Protein AF-A0A1I1LYN7-F1 (afdb_monomer)

InterPro domains:
  IPR000182 GNAT domain [PF00583] (55-140)
  IPR000182 GNAT domain [PS51186] (1-162)
  IPR016181 Acyl-CoA N-acyltransferase [SSF55729] (4-154)

Foldseek 3Di:
DDKDWQDLVCQVLQLVLLVQCCVVPVVVSVVCNVPVNVVSVVQVCLCVVHPDDPPFFSKIKIFDDDPSHGQKIKIAGDDDDPCCVPAAWRIDMDGRPVCPPVCRLLVVVLCCLVPPDDDKTKDKDFPVCVSVVVSCVVQVWAWDDWDQHPVVNGIMTITIRD

Structure (mmCIF, N/CA/C/O backbone):
data_AF-A0A1I1LYN7-F1
#
_entry.id   AF-A0A1I1LYN7-F1
#
loop_
_atom_site.group_PDB
_atom_site.id
_atom_site.type_symbol
_atom_site.label_atom_id
_atom_site.label_alt_id
_atom_site.label_comp_id
_atom_site.label_asym_id
_atom_site.label_entity_id
_atom_site.label_seq_id
_atom_site.pdbx_PDB_ins_code
_atom_site.Cartn_x
_atom_site.Cartn_y
_atom_site.Cartn_z
_atom_site.occupancy
_atom_site.B_iso_or_equiv
_atom_site.auth_seq_id
_atom_site.auth_comp_id
_atom_site.auth_asym_id
_atom_site.auth_atom_id
_atom_site.pdbx_PDB_model_num
ATOM 1 N N . MET A 1 1 ? -8.497 0.773 -15.197 1.00 96.31 1 MET A N 1
ATOM 2 C CA . MET A 1 1 ? -7.572 0.337 -14.134 1.00 96.31 1 MET A CA 1
ATOM 3 C C . MET A 1 1 ? -7.931 -1.094 -13.807 1.00 96.31 1 MET A C 1
ATOM 5 O O . MET A 1 1 ? -9.117 -1.376 -13.691 1.00 96.31 1 MET A O 1
ATOM 9 N N . GLU A 1 2 ? -6.946 -1.971 -13.698 1.00 97.75 2 GLU A N 1
ATOM 10 C CA . GLU A 1 2 ? -7.129 -3.386 -13.368 1.00 97.75 2 GLU A CA 1
ATOM 11 C C . GLU A 1 2 ? -6.282 -3.734 -12.145 1.00 97.75 2 GLU A C 1
ATOM 13 O O . GLU A 1 2 ? -5.169 -3.233 -12.008 1.00 97.75 2 GLU A O 1
ATOM 18 N N . MET A 1 3 ? -6.803 -4.573 -11.250 1.00 98.62 3 MET A N 1
ATOM 19 C CA . MET A 1 3 ? -6.058 -5.056 -10.090 1.00 98.62 3 MET A CA 1
ATOM 20 C C . MET A 1 3 ? -5.568 -6.477 -10.335 1.00 98.62 3 MET A C 1
ATOM 22 O O . MET A 1 3 ? -6.367 -7.378 -10.580 1.00 98.62 3 MET A O 1
ATOM 26 N N . VAL A 1 4 ? -4.259 -6.684 -10.217 1.00 98.44 4 VAL A N 1
ATOM 27 C CA . VAL A 1 4 ? -3.617 -7.988 -10.432 1.00 98.44 4 VAL A CA 1
ATOM 28 C C . VAL A 1 4 ? -2.731 -8.352 -9.248 1.00 98.44 4 VAL A C 1
ATOM 30 O O . VAL A 1 4 ? -2.078 -7.491 -8.661 1.00 98.44 4 VAL A O 1
ATOM 33 N N . LEU A 1 5 ? -2.680 -9.633 -8.877 1.00 98.38 5 LEU A N 1
ATOM 34 C CA . LEU A 1 5 ? -1.720 -10.115 -7.879 1.00 98.38 5 LEU A CA 1
ATOM 35 C C . LEU A 1 5 ? -0.290 -9.997 -8.434 1.00 98.38 5 LEU A C 1
ATOM 37 O O . LEU A 1 5 ? -0.064 -10.271 -9.613 1.00 98.38 5 LEU A O 1
ATOM 41 N N . ALA A 1 6 ? 0.683 -9.623 -7.600 1.00 98.25 6 ALA A N 1
ATOM 42 C CA . ALA A 1 6 ? 2.089 -9.588 -7.997 1.00 98.25 6 ALA A CA 1
ATOM 43 C C . ALA A 1 6 ? 2.557 -10.959 -8.535 1.00 98.25 6 ALA A C 1
ATOM 45 O O . ALA A 1 6 ? 2.295 -12.004 -7.940 1.00 98.25 6 ALA A O 1
ATOM 46 N N . GLN A 1 7 ? 3.242 -10.945 -9.679 1.00 97.88 7 GLN A N 1
ATOM 47 C CA . GLN A 1 7 ? 3.673 -12.117 -10.447 1.00 97.88 7 GLN A CA 1
ATOM 48 C C . GLN A 1 7 ? 4.948 -11.761 -11.212 1.00 97.88 7 GLN A C 1
ATOM 50 O O . GLN A 1 7 ? 5.178 -10.590 -11.509 1.00 97.88 7 GLN A O 1
ATOM 55 N N . GLU A 1 8 ? 5.741 -12.767 -11.581 1.00 97.69 8 GLU A N 1
ATOM 56 C CA . GLU A 1 8 ? 7.025 -12.581 -12.274 1.00 97.69 8 GLU A CA 1
ATOM 57 C C . GLU A 1 8 ? 6.885 -11.816 -13.598 1.00 97.69 8 GLU A C 1
ATOM 59 O O . GLU A 1 8 ? 7.729 -10.985 -13.922 1.00 97.69 8 GLU A O 1
ATOM 64 N N . LYS A 1 9 ? 5.768 -12.008 -14.318 1.00 97.69 9 LYS A N 1
ATOM 65 C CA . LYS A 1 9 ? 5.472 -11.301 -15.577 1.00 97.69 9 LYS A CA 1
ATOM 66 C C . LYS A 1 9 ? 5.444 -9.770 -15.441 1.00 97.69 9 LYS A C 1
ATOM 68 O O . LYS A 1 9 ? 5.559 -9.071 -16.440 1.00 97.69 9 LYS A O 1
ATOM 73 N N . HIS A 1 10 ? 5.285 -9.246 -14.223 1.00 98.12 10 HIS A N 1
ATOM 74 C CA . HIS A 1 10 ? 5.223 -7.810 -13.960 1.00 98.12 10 HIS A CA 1
ATOM 75 C C . HIS A 1 10 ? 6.603 -7.149 -13.816 1.00 98.12 10 HIS A C 1
ATOM 77 O O . HIS A 1 10 ? 6.650 -5.929 -13.683 1.00 98.12 10 HIS A O 1
ATOM 83 N N . LEU A 1 11 ? 7.707 -7.911 -13.857 1.00 98.12 11 LEU A N 1
ATOM 84 C CA . LEU A 1 11 ? 9.062 -7.422 -13.565 1.00 98.12 11 LEU A CA 1
ATOM 85 C C . LEU A 1 11 ? 9.414 -6.119 -14.292 1.00 98.12 11 LEU A C 1
ATOM 87 O O . LEU A 1 11 ? 9.735 -5.134 -13.638 1.00 98.12 11 LEU A O 1
ATOM 91 N N . LYS A 1 12 ? 9.260 -6.077 -15.620 1.00 97.56 12 LYS A N 1
ATOM 92 C CA . LYS A 1 12 ? 9.626 -4.901 -16.426 1.00 97.56 12 LYS A CA 1
ATOM 93 C C . LYS A 1 12 ? 8.852 -3.637 -16.026 1.00 97.56 12 LYS A C 1
ATOM 95 O O . LYS A 1 12 ? 9.418 -2.556 -15.929 1.00 97.56 12 LYS A O 1
ATOM 100 N N . SER A 1 13 ? 7.550 -3.771 -15.775 1.00 97.44 13 SER A N 1
ATOM 101 C CA . SER A 1 13 ? 6.705 -2.651 -15.331 1.00 97.44 13 SER A CA 1
ATOM 102 C C . SER A 1 13 ? 7.033 -2.247 -13.887 1.00 97.44 13 SER A C 1
ATOM 104 O O . SER A 1 13 ? 6.967 -1.076 -13.514 1.00 97.44 13 SER A O 1
ATOM 106 N N . TYR A 1 14 ? 7.439 -3.220 -13.070 1.00 97.75 14 TYR A N 1
ATOM 107 C CA . TYR A 1 14 ? 7.810 -2.999 -11.682 1.00 97.75 14 TYR A CA 1
ATOM 108 C C . TYR A 1 14 ? 9.147 -2.272 -11.542 1.00 97.75 14 TYR A C 1
ATOM 110 O O . TYR A 1 14 ? 9.233 -1.371 -10.720 1.00 97.75 14 TYR A O 1
ATOM 118 N N . GLU A 1 15 ? 10.144 -2.560 -12.381 1.00 97.56 15 GLU A N 1
ATOM 119 C CA . GLU A 1 15 ? 11.407 -1.803 -12.446 1.00 97.56 15 GLU A CA 1
ATOM 120 C C . GLU A 1 15 ? 11.163 -0.302 -12.656 1.00 97.56 15 GLU A C 1
ATOM 122 O O . GLU A 1 15 ? 11.689 0.532 -11.915 1.00 97.56 15 GLU A O 1
ATOM 127 N N . VAL A 1 16 ? 10.294 0.038 -13.612 1.00 96.88 16 VAL A N 1
ATOM 128 C CA . VAL A 1 16 ? 9.896 1.425 -13.891 1.00 96.88 16 VAL A CA 1
ATOM 129 C C . VAL A 1 16 ? 9.188 2.035 -12.681 1.00 96.88 16 VAL A C 1
ATOM 131 O O . VAL A 1 16 ? 9.546 3.121 -12.227 1.00 96.88 16 VAL A O 1
ATOM 134 N N . PHE A 1 17 ? 8.221 1.316 -12.107 1.00 97.44 17 PHE A N 1
ATOM 135 C CA . PHE A 1 17 ? 7.500 1.770 -10.920 1.00 97.44 17 PHE A CA 1
ATOM 136 C C . PHE A 1 17 ? 8.429 2.030 -9.725 1.00 97.44 17 PHE A C 1
ATOM 138 O O . PHE A 1 17 ? 8.281 3.053 -9.055 1.00 97.44 17 PHE A O 1
ATOM 145 N N . LEU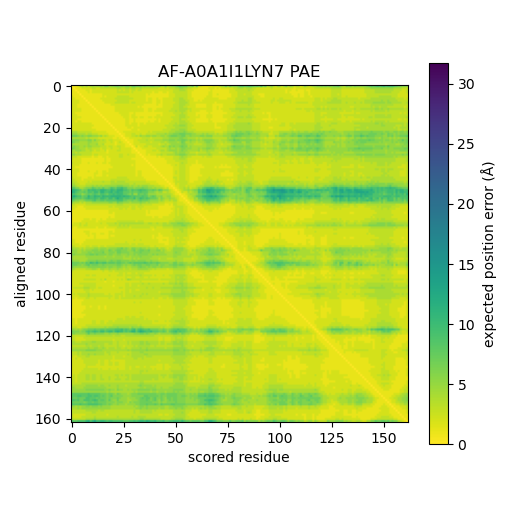 A 1 18 ? 9.383 1.131 -9.461 1.00 97.06 18 LEU A N 1
ATOM 146 C CA . LEU A 1 18 ? 10.369 1.261 -8.389 1.00 97.06 18 LEU A CA 1
ATOM 147 C C . LEU A 1 18 ? 11.238 2.505 -8.597 1.00 97.06 18 LEU A C 1
ATOM 149 O O . LEU A 1 18 ? 11.375 3.309 -7.675 1.00 97.06 18 LEU A O 1
ATOM 153 N N . SER A 1 19 ? 11.775 2.681 -9.809 1.00 95.88 19 SER A N 1
ATOM 154 C CA . SER A 1 19 ? 12.656 3.800 -10.158 1.00 95.88 19 SER A CA 1
ATOM 155 C C . SER A 1 19 ? 11.944 5.148 -10.034 1.00 95.88 19 SER A C 1
ATOM 157 O O . SER A 1 19 ? 12.422 6.055 -9.346 1.00 95.88 19 SER A O 1
ATOM 159 N N . GLU A 1 20 ? 10.751 5.277 -10.613 1.00 95.25 20 GLU A N 1
ATOM 160 C CA . GLU A 1 20 ? 9.972 6.515 -10.535 1.00 95.25 20 GLU A CA 1
ATOM 161 C C . GLU A 1 20 ? 9.529 6.825 -9.101 1.00 95.25 20 GLU A C 1
ATOM 163 O O . GLU A 1 20 ? 9.628 7.962 -8.639 1.00 95.25 20 GLU A O 1
ATOM 168 N N . CYS A 1 21 ? 9.095 5.818 -8.341 1.00 95.56 21 CYS A N 1
ATOM 169 C CA . CYS A 1 21 ? 8.728 6.035 -6.947 1.00 95.56 21 CYS A CA 1
ATOM 170 C C . CYS A 1 21 ? 9.936 6.475 -6.105 1.00 95.56 21 CYS A C 1
ATOM 172 O O . CYS A 1 21 ? 9.805 7.410 -5.311 1.00 95.56 21 CYS A O 1
ATOM 174 N N . PHE A 1 22 ? 11.100 5.842 -6.279 1.00 95.50 22 PHE A N 1
ATOM 175 C CA . PHE A 1 22 ? 12.317 6.191 -5.547 1.00 95.50 22 PHE A CA 1
ATOM 176 C C . PHE A 1 22 ? 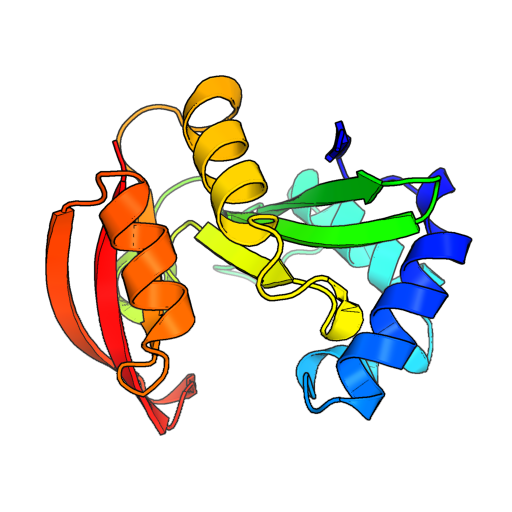12.799 7.609 -5.875 1.00 95.50 22 PHE A C 1
ATOM 178 O O . PHE A 1 22 ? 12.971 8.419 -4.965 1.00 95.50 22 PHE A O 1
ATOM 185 N N . THR A 1 23 ? 12.920 7.955 -7.161 1.00 94.00 23 THR A N 1
ATOM 186 C CA . THR A 1 23 ? 13.365 9.293 -7.607 1.00 94.00 23 THR A CA 1
ATOM 187 C C . THR A 1 23 ? 12.430 10.427 -7.172 1.00 94.00 23 THR A C 1
ATOM 189 O O . THR A 1 23 ? 12.829 11.590 -7.147 1.00 94.00 23 THR A O 1
ATOM 192 N N . LYS A 1 24 ? 11.192 10.102 -6.786 1.00 93.25 24 LYS A N 1
ATOM 193 C CA . LYS A 1 24 ? 10.190 11.039 -6.257 1.00 93.25 24 LYS A CA 1
ATOM 194 C C . LYS A 1 24 ? 9.981 10.918 -4.740 1.00 93.25 24 LYS A C 1
ATOM 196 O O . LYS A 1 24 ? 8.945 11.355 -4.233 1.00 93.25 24 LYS A O 1
ATOM 201 N N . GLY A 1 25 ? 10.942 10.336 -4.018 1.00 88.25 25 GLY A N 1
ATOM 202 C CA . GLY A 1 25 ? 11.008 10.370 -2.553 1.00 88.25 25 GLY A CA 1
ATOM 203 C C . GLY A 1 25 ? 10.341 9.200 -1.825 1.00 88.25 25 GLY A C 1
ATOM 204 O O . GLY A 1 25 ? 10.155 9.266 -0.614 1.00 88.25 25 GLY A O 1
ATOM 205 N N . ILE A 1 26 ? 9.967 8.115 -2.512 1.00 88.88 26 ILE A N 1
ATOM 206 C CA . ILE A 1 26 ? 9.538 6.870 -1.850 1.00 88.88 26 ILE A CA 1
ATOM 207 C C . ILE A 1 26 ? 10.791 6.022 -1.575 1.00 88.88 26 ILE A C 1
ATOM 209 O O . ILE A 1 26 ? 11.060 5.024 -2.243 1.00 88.88 26 ILE A O 1
ATOM 213 N N . GLU A 1 27 ? 11.569 6.440 -0.575 1.00 88.25 27 GLU A N 1
ATOM 214 C CA . GLU A 1 27 ? 12.929 5.941 -0.296 1.00 88.25 27 GLU A CA 1
ATOM 215 C C . GLU A 1 27 ? 13.014 4.431 -0.051 1.00 88.25 27 GLU A C 1
ATOM 217 O O . GLU A 1 27 ? 14.012 3.803 -0.397 1.00 88.25 27 GLU A O 1
ATOM 222 N N . LYS A 1 28 ? 11.947 3.809 0.472 1.00 86.19 28 LYS A N 1
ATOM 223 C CA . LYS A 1 28 ? 11.897 2.355 0.719 1.00 86.19 28 LYS A CA 1
ATOM 224 C C . LYS A 1 28 ? 12.167 1.502 -0.526 1.00 86.19 28 LYS A C 1
ATOM 226 O O . LYS A 1 28 ? 12.447 0.313 -0.389 1.00 86.19 28 LYS A O 1
ATOM 231 N N . TYR A 1 29 ? 12.022 2.080 -1.720 1.00 90.94 29 TYR A N 1
ATOM 232 C CA . TYR A 1 29 ? 12.306 1.403 -2.977 1.00 90.94 29 TYR A CA 1
ATOM 233 C C . TYR A 1 29 ? 13.766 1.478 -3.412 1.00 90.94 29 TYR A C 1
ATOM 235 O O . TYR A 1 29 ? 14.122 0.745 -4.322 1.00 90.94 29 TYR A O 1
ATOM 243 N N . GLY A 1 30 ? 14.624 2.246 -2.734 1.00 91.06 30 GLY A N 1
ATOM 244 C CA . GLY A 1 30 ? 16.051 2.318 -3.061 1.00 91.06 30 GLY A CA 1
ATOM 245 C C . GLY A 1 30 ? 16.720 0.944 -3.049 1.00 91.06 30 GLY A C 1
ATOM 246 O O . GLY A 1 30 ? 17.313 0.546 -4.041 1.00 91.06 30 GLY A O 1
ATOM 247 N N . VAL A 1 31 ? 16.496 0.158 -1.990 1.00 91.12 31 VAL A N 1
ATOM 248 C CA . VAL A 1 31 ? 17.020 -1.221 -1.869 1.00 91.12 31 VAL A CA 1
ATOM 249 C C . VAL A 1 31 ? 16.485 -2.149 -2.969 1.00 91.12 31 VAL A C 1
ATOM 251 O O . VAL A 1 31 ? 17.120 -3.134 -3.327 1.00 91.12 31 VAL A O 1
ATOM 254 N N . ALA A 1 32 ? 15.298 -1.863 -3.509 1.00 93.00 32 ALA A N 1
ATOM 255 C CA . ALA A 1 32 ? 14.711 -2.670 -4.573 1.00 93.00 32 ALA A CA 1
ATOM 256 C C . ALA A 1 32 ? 15.350 -2.401 -5.945 1.00 93.00 32 ALA A C 1
ATOM 258 O O . ALA A 1 32 ? 15.137 -3.196 -6.854 1.00 93.00 32 ALA A O 1
ATOM 259 N N . LEU A 1 33 ? 16.095 -1.301 -6.110 1.00 94.06 33 LEU A N 1
ATOM 260 C CA . LEU A 1 33 ? 16.746 -0.952 -7.375 1.00 94.06 33 LEU A CA 1
ATOM 261 C C . LEU A 1 33 ? 18.043 -1.726 -7.619 1.00 94.06 33 LEU A C 1
ATOM 263 O O . LEU A 1 33 ? 18.424 -1.872 -8.777 1.00 94.06 33 LEU A O 1
ATOM 267 N N . ASP A 1 34 ? 18.679 -2.246 -6.566 1.00 95.38 34 ASP A N 1
ATOM 268 C CA . ASP A 1 34 ? 19.900 -3.052 -6.688 1.00 95.38 34 ASP A CA 1
ATOM 269 C C . ASP A 1 34 ? 19.622 -4.389 -7.395 1.00 95.38 34 ASP A C 1
ATOM 271 O O . ASP A 1 34 ? 20.375 -4.809 -8.271 1.00 95.38 34 ASP A O 1
ATOM 275 N N . ASP A 1 35 ? 18.510 -5.043 -7.038 1.00 97.12 35 ASP A N 1
ATOM 276 C CA . ASP A 1 35 ? 18.018 -6.255 -7.702 1.00 97.12 35 ASP A CA 1
ATOM 277 C C . ASP A 1 35 ? 16.473 -6.290 -7.713 1.00 97.12 35 ASP A C 1
ATOM 279 O O . ASP A 1 35 ? 15.833 -6.897 -6.837 1.00 97.12 35 ASP A O 1
ATOM 283 N N . PRO A 1 36 ? 15.840 -5.654 -8.719 1.00 97.25 36 PRO A N 1
ATOM 284 C CA . PRO A 1 36 ? 14.384 -5.618 -8.850 1.00 97.25 36 PRO A CA 1
ATOM 285 C C . PRO A 1 36 ? 13.752 -7.006 -8.968 1.00 97.25 36 PRO A C 1
ATOM 287 O O . PRO A 1 36 ? 12.633 -7.229 -8.492 1.00 97.25 36 PRO A O 1
ATOM 290 N N . LYS A 1 37 ? 14.468 -7.961 -9.574 1.00 97.88 37 LYS A N 1
ATOM 291 C CA . LYS A 1 37 ? 13.997 -9.333 -9.760 1.00 97.88 37 LYS A CA 1
ATOM 292 C C . LYS A 1 37 ? 13.949 -10.070 -8.428 1.00 97.88 37 LYS A C 1
ATOM 294 O O . LYS A 1 37 ? 12.912 -10.656 -8.109 1.00 97.88 37 LYS A O 1
ATOM 299 N N . ALA A 1 38 ? 15.019 -10.015 -7.637 1.00 96.50 38 ALA A N 1
ATOM 300 C CA . ALA A 1 38 ? 15.036 -10.598 -6.299 1.00 96.50 38 ALA A CA 1
ATOM 301 C C . ALA A 1 38 ? 14.011 -9.920 -5.380 1.00 96.50 38 ALA A C 1
ATOM 303 O O . ALA A 1 38 ? 13.311 -10.598 -4.624 1.00 96.50 38 ALA A O 1
ATOM 304 N N . TYR A 1 39 ? 13.849 -8.598 -5.484 1.00 96.31 39 TYR A N 1
ATOM 305 C CA . TYR A 1 39 ? 12.849 -7.879 -4.700 1.00 96.31 39 TYR A CA 1
ATOM 306 C C . TYR A 1 39 ? 11.416 -8.298 -5.063 1.00 96.31 39 TYR A C 1
ATOM 308 O O . TYR A 1 39 ? 10.606 -8.571 -4.174 1.00 96.31 39 TYR A O 1
ATOM 316 N N . LEU A 1 40 ? 11.092 -8.429 -6.354 1.00 97.44 40 LEU A N 1
ATOM 317 C CA . LEU A 1 40 ? 9.792 -8.941 -6.792 1.00 97.44 40 LEU A CA 1
ATOM 318 C C . LEU A 1 40 ? 9.575 -10.397 -6.357 1.00 97.44 40 LEU A C 1
ATOM 320 O O . LEU A 1 40 ? 8.489 -10.734 -5.886 1.00 97.44 40 LEU A O 1
ATOM 324 N N . ALA A 1 41 ? 10.598 -11.251 -6.455 1.00 96.56 41 ALA A N 1
ATOM 325 C CA . ALA A 1 41 ? 10.529 -12.629 -5.973 1.00 96.56 41 ALA A CA 1
ATOM 326 C C . ALA A 1 41 ? 10.211 -12.681 -4.469 1.00 96.56 41 ALA A C 1
ATOM 328 O O . ALA A 1 41 ? 9.309 -13.414 -4.056 1.00 96.56 41 ALA A O 1
ATOM 329 N N . LYS A 1 42 ? 10.848 -11.821 -3.663 1.00 94.88 42 LYS A N 1
ATOM 330 C CA . LYS A 1 42 ? 10.528 -11.644 -2.240 1.00 94.88 42 LYS A CA 1
ATOM 331 C C . LYS A 1 42 ? 9.069 -11.228 -2.037 1.00 94.88 42 LYS A C 1
ATOM 333 O O . LYS A 1 42 ? 8.376 -11.842 -1.230 1.00 94.88 42 LYS A O 1
ATOM 338 N N . VAL A 1 43 ? 8.569 -10.238 -2.782 1.00 95.56 43 VAL A N 1
ATOM 339 C CA . VAL A 1 43 ? 7.156 -9.805 -2.721 1.00 95.56 43 VAL A CA 1
ATOM 340 C C . VAL A 1 43 ? 6.196 -10.961 -3.041 1.00 95.56 43 VAL A C 1
ATOM 342 O O . VAL A 1 43 ? 5.174 -11.130 -2.374 1.00 95.56 43 VAL A O 1
ATOM 345 N N . ILE A 1 44 ? 6.527 -11.797 -4.026 1.00 96.88 44 ILE A N 1
ATOM 346 C CA . ILE A 1 44 ? 5.731 -12.976 -4.386 1.00 96.88 44 ILE A CA 1
ATOM 347 C C . ILE A 1 44 ? 5.794 -14.037 -3.276 1.00 96.88 44 ILE A C 1
ATOM 349 O O . ILE A 1 44 ? 4.758 -14.601 -2.913 1.00 96.88 44 ILE A O 1
ATOM 353 N N . ASN A 1 45 ? 6.967 -14.298 -2.695 1.00 95.44 45 ASN A N 1
ATOM 354 C CA . ASN A 1 45 ? 7.147 -15.274 -1.614 1.00 95.44 45 ASN A CA 1
ATOM 355 C C . ASN A 1 45 ? 6.410 -14.870 -0.330 1.00 95.44 45 ASN A C 1
ATOM 357 O O . ASN A 1 45 ? 5.772 -15.720 0.299 1.00 95.44 45 ASN A O 1
ATOM 361 N N . GLN A 1 46 ? 6.362 -13.572 -0.016 1.00 94.75 46 GLN A N 1
ATOM 362 C CA . GLN A 1 46 ? 5.566 -13.033 1.092 1.00 94.75 46 GLN A CA 1
ATOM 363 C C . GLN A 1 46 ? 4.075 -13.382 0.964 1.00 94.75 46 GLN A C 1
ATOM 365 O O . GLN A 1 46 ? 3.426 -13.693 1.967 1.00 94.75 46 GLN A O 1
ATOM 370 N N . SER A 1 47 ? 3.535 -13.414 -0.261 1.00 94.31 47 SER A N 1
ATOM 371 C CA . SER A 1 47 ? 2.134 -13.792 -0.510 1.00 94.31 47 SER A CA 1
ATOM 372 C C . SER A 1 47 ? 1.853 -15.278 -0.263 1.00 94.31 47 SER A C 1
ATOM 374 O O . SER A 1 47 ? 0.704 -15.663 -0.031 1.00 94.31 47 SER A O 1
ATOM 376 N N . LYS A 1 48 ? 2.904 -16.107 -0.268 1.00 92.62 48 LYS A N 1
ATOM 377 C CA . LYS A 1 48 ? 2.870 -17.555 -0.018 1.00 92.62 48 LYS A CA 1
ATOM 378 C C . LYS A 1 48 ? 3.242 -17.916 1.425 1.00 92.62 48 LYS A C 1
ATOM 380 O O . LYS A 1 48 ? 3.250 -19.096 1.755 1.00 92.62 48 LYS A O 1
ATOM 385 N N . GLY A 1 49 ? 3.563 -16.931 2.270 1.00 89.94 49 GLY A N 1
ATOM 386 C CA . GLY A 1 49 ? 4.033 -17.178 3.635 1.00 89.94 49 GLY A CA 1
ATOM 387 C C . GLY A 1 49 ? 5.453 -17.753 3.709 1.00 89.94 49 GLY A C 1
ATOM 388 O O . GLY A 1 49 ? 5.800 -18.364 4.713 1.00 89.94 49 GLY A O 1
ATOM 389 N N . LYS A 1 50 ? 6.256 -17.611 2.646 1.00 87.12 50 LYS A N 1
ATOM 390 C CA . LYS A 1 50 ? 7.621 -18.152 2.561 1.00 87.12 50 LYS A CA 1
ATOM 391 C C . LYS A 1 50 ? 8.650 -17.057 2.821 1.00 87.12 50 LYS A C 1
ATOM 393 O O . LYS A 1 50 ? 8.426 -15.917 2.422 1.00 87.12 50 LYS A O 1
ATOM 398 N N . GLU A 1 51 ? 9.773 -17.429 3.444 1.00 82.12 51 GLU A N 1
ATOM 399 C CA . GLU A 1 51 ? 10.926 -16.537 3.682 1.00 82.12 51 GLU A CA 1
ATOM 400 C C . GLU A 1 51 ? 10.552 -15.253 4.447 1.00 82.12 51 GLU A C 1
ATOM 402 O O . GLU A 1 51 ? 11.104 -14.174 4.226 1.00 82.12 51 GLU A O 1
ATOM 407 N N . LEU A 1 52 ? 9.570 -15.362 5.344 1.00 81.19 52 LEU A N 1
ATOM 408 C CA . LEU A 1 52 ? 9.166 -14.267 6.212 1.00 81.19 52 LEU A CA 1
ATOM 409 C C . LEU A 1 52 ? 10.066 -14.239 7.448 1.00 81.19 52 LEU A C 1
ATOM 411 O O . LEU A 1 52 ? 10.275 -15.293 8.054 1.00 81.19 52 LEU A O 1
ATOM 415 N N . PRO A 1 53 ? 10.564 -13.060 7.859 1.00 78.44 53 PRO A N 1
ATOM 416 C CA . PRO A 1 53 ? 11.133 -12.914 9.189 1.00 78.44 53 PRO A CA 1
ATOM 417 C C . PRO A 1 53 ? 10.109 -13.334 10.249 1.00 78.44 53 PRO A C 1
ATOM 419 O O . PRO A 1 53 ? 8.898 -13.199 10.051 1.00 78.44 53 PRO A O 1
ATOM 422 N N . GLU A 1 54 ? 10.589 -13.826 11.385 1.00 76.75 54 GLU A N 1
ATOM 423 C CA . GLU A 1 54 ? 9.719 -14.210 12.492 1.00 76.75 54 GLU A CA 1
ATOM 424 C C . GLU A 1 54 ? 8.816 -13.035 12.913 1.00 76.75 54 GLU A C 1
ATOM 426 O O . GLU A 1 54 ? 9.250 -11.885 12.993 1.00 76.75 54 GLU A O 1
ATOM 431 N N . GLY A 1 55 ? 7.522 -13.308 13.105 1.00 73.62 55 GLY A N 1
ATOM 432 C CA . GLY A 1 55 ? 6.5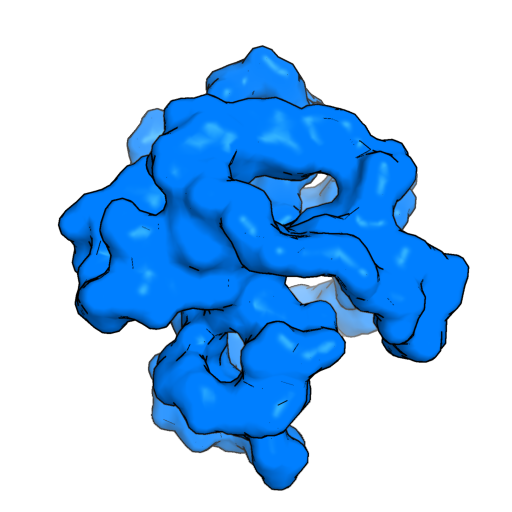21 -12.291 13.447 1.00 73.62 55 GLY A CA 1
ATOM 433 C C . GLY A 1 55 ? 6.008 -11.437 12.277 1.00 73.62 55 GLY A C 1
ATOM 434 O O . GLY A 1 55 ? 5.042 -10.689 12.463 1.00 73.62 55 GLY A O 1
ATOM 435 N N . PHE A 1 56 ? 6.567 -11.559 11.065 1.00 79.31 56 PHE A N 1
ATOM 436 C CA . PHE A 1 56 ? 6.034 -10.862 9.892 1.00 79.31 56 PHE A CA 1
ATOM 437 C C . PHE A 1 56 ? 4.827 -11.596 9.300 1.00 79.31 56 PHE A C 1
ATOM 439 O O . PHE A 1 56 ? 4.877 -12.806 9.072 1.00 79.31 56 PHE A O 1
ATOM 446 N N . PRO A 1 57 ? 3.739 -10.876 8.985 1.00 88.56 57 PRO A N 1
ATOM 447 C CA . PRO A 1 57 ? 2.562 -11.501 8.417 1.00 88.56 57 PRO A CA 1
ATOM 448 C C . PRO A 1 57 ? 2.775 -11.870 6.953 1.00 88.56 57 PRO A C 1
ATOM 450 O O . PRO A 1 57 ? 3.388 -11.129 6.172 1.00 88.56 57 PRO A O 1
ATOM 453 N N . ARG A 1 58 ? 2.147 -12.979 6.549 1.00 94.12 58 ARG A N 1
ATOM 454 C CA . ARG A 1 58 ? 1.879 -13.255 5.136 1.00 94.12 58 ARG A CA 1
ATOM 455 C C . ARG A 1 58 ? 1.259 -12.006 4.513 1.00 94.12 58 ARG A C 1
ATOM 457 O O . ARG A 1 58 ? 0.305 -11.456 5.054 1.00 94.12 58 ARG A O 1
ATOM 464 N N . THR A 1 59 ? 1.802 -11.552 3.389 1.00 95.69 59 THR A N 1
ATOM 465 C CA . THR A 1 59 ? 1.409 -10.282 2.769 1.00 95.69 59 THR A CA 1
ATOM 466 C C . THR A 1 59 ? 1.162 -10.477 1.280 1.00 95.69 59 THR A C 1
ATOM 468 O O . THR A 1 59 ? 2.074 -10.834 0.542 1.00 95.69 59 THR A O 1
ATOM 471 N N . SER A 1 60 ? -0.067 -10.231 0.826 1.00 97.31 60 SER A N 1
ATOM 472 C CA . SER A 1 60 ? -0.396 -10.186 -0.602 1.00 97.31 60 SER A CA 1
ATOM 473 C C . SER A 1 60 ? -0.202 -8.771 -1.133 1.00 97.31 60 SER A C 1
ATOM 475 O O . SER A 1 60 ? -0.785 -7.833 -0.592 1.00 97.31 60 SER A O 1
ATOM 477 N N . THR A 1 61 ? 0.562 -8.623 -2.213 1.00 98.31 61 THR A N 1
ATOM 478 C CA . THR A 1 61 ? 0.707 -7.354 -2.939 1.00 98.31 61 THR A CA 1
ATOM 479 C C . THR A 1 61 ? -0.054 -7.431 -4.252 1.00 98.31 61 THR A C 1
ATOM 481 O O . THR A 1 61 ? 0.161 -8.352 -5.039 1.00 98.31 61 THR A O 1
ATOM 484 N N . TYR A 1 62 ? -0.916 -6.449 -4.489 1.00 98.75 62 TYR A N 1
ATOM 485 C CA . TYR A 1 62 ? -1.644 -6.272 -5.738 1.00 98.75 62 TYR A CA 1
ATOM 486 C C . TYR A 1 62 ? -1.174 -4.996 -6.429 1.00 98.75 62 TYR A C 1
ATOM 488 O O . TYR A 1 62 ? -0.978 -3.965 -5.779 1.00 98.75 62 TYR A O 1
ATOM 496 N N . PHE A 1 63 ? -1.012 -5.065 -7.744 1.00 98.75 63 PHE A N 1
ATOM 497 C CA . PHE A 1 63 ? -0.693 -3.927 -8.590 1.00 98.75 63 PHE A CA 1
ATOM 498 C C . PHE A 1 63 ? -1.952 -3.396 -9.264 1.00 98.75 63 PHE A C 1
ATOM 500 O O . PHE A 1 63 ? -2.804 -4.170 -9.695 1.00 98.75 63 PHE A O 1
ATOM 507 N N . CYS A 1 64 ? -2.043 -2.073 -9.358 1.00 98.75 64 CYS A N 1
ATOM 508 C CA . CYS A 1 64 ? -3.017 -1.381 -10.185 1.00 98.75 64 CYS A CA 1
ATOM 509 C C . CYS A 1 64 ? -2.385 -1.098 -11.546 1.00 98.75 64 CYS A C 1
ATOM 511 O O . CYS A 1 64 ? -1.418 -0.336 -11.621 1.00 98.75 64 CYS A O 1
ATOM 513 N N . ILE A 1 65 ? -2.926 -1.712 -12.595 1.00 98.44 65 ILE A N 1
ATOM 514 C CA . ILE A 1 65 ? -2.459 -1.594 -13.973 1.00 98.44 65 ILE A CA 1
ATOM 515 C C . ILE A 1 65 ? -3.326 -0.599 -14.745 1.00 98.44 65 ILE A C 1
ATOM 517 O O . ILE A 1 65 ? -4.562 -0.613 -14.667 1.00 98.44 65 ILE A O 1
ATOM 521 N N . TYR A 1 66 ? -2.677 0.270 -15.512 1.00 97.81 66 TYR A N 1
ATOM 522 C CA . TYR A 1 66 ? -3.313 1.154 -16.481 1.00 97.81 66 TYR A CA 1
ATOM 523 C C . TYR A 1 66 ? -2.389 1.328 -17.683 1.00 97.81 66 TYR A C 1
ATOM 525 O O . TYR A 1 66 ? -1.243 1.724 -17.502 1.00 97.81 66 TYR A O 1
ATOM 533 N N . ASN A 1 67 ? -2.884 1.036 -18.891 1.00 95.50 67 ASN A N 1
ATOM 534 C CA . ASN A 1 67 ? -2.093 1.035 -20.130 1.00 95.50 67 ASN A CA 1
ATOM 535 C C . ASN A 1 67 ? -0.788 0.222 -20.001 1.00 95.50 67 ASN A C 1
ATOM 537 O O . ASN A 1 67 ? 0.287 0.733 -20.287 1.00 95.50 67 ASN A O 1
ATOM 541 N N . ASP A 1 68 ? -0.888 -1.014 -19.497 1.00 93.88 68 ASP A N 1
ATOM 542 C CA . ASP A 1 68 ? 0.240 -1.936 -19.259 1.00 93.88 68 ASP A CA 1
ATOM 543 C C . ASP A 1 68 ? 1.307 -1.456 -18.247 1.00 93.88 68 ASP A C 1
ATOM 545 O O . ASP A 1 68 ? 2.320 -2.124 -18.011 1.00 93.88 68 ASP A O 1
ATOM 549 N N . GLU A 1 69 ? 1.053 -0.341 -17.557 1.00 97.00 69 GLU A N 1
ATOM 550 C CA . GLU A 1 69 ? 1.918 0.190 -16.506 1.00 97.00 69 GLU A CA 1
ATOM 551 C C . GLU A 1 69 ? 1.356 -0.046 -15.106 1.00 97.00 69 GLU A C 1
ATOM 553 O O . GLU A 1 69 ? 0.169 0.166 -14.844 1.00 97.00 69 GLU A O 1
ATOM 558 N N . ILE A 1 70 ? 2.234 -0.397 -14.164 1.00 98.56 70 ILE A N 1
ATOM 559 C CA . ILE A 1 70 ? 1.924 -0.332 -12.736 1.00 98.56 70 ILE A CA 1
ATOM 560 C C . ILE A 1 70 ? 1.854 1.141 -12.329 1.00 98.56 70 ILE A C 1
ATOM 562 O O . ILE A 1 70 ? 2.860 1.845 -12.290 1.00 98.56 70 ILE A O 1
ATOM 566 N N . ILE A 1 71 ? 0.660 1.597 -11.961 1.00 98.25 71 ILE A N 1
ATOM 567 C CA . ILE A 1 71 ? 0.410 2.967 -11.486 1.00 98.25 71 ILE A CA 1
ATOM 568 C C . ILE A 1 71 ? 0.146 3.039 -9.976 1.00 98.25 71 ILE A C 1
ATOM 570 O O . ILE A 1 71 ? -0.012 4.119 -9.401 1.00 98.25 71 ILE A O 1
ATOM 574 N N . GLY A 1 72 ? 0.114 1.895 -9.299 1.00 98.31 72 GLY A N 1
ATOM 575 C CA . GLY A 1 72 ? -0.029 1.811 -7.854 1.00 98.31 72 GLY A CA 1
ATOM 576 C C . GLY A 1 72 ? 0.172 0.394 -7.344 1.00 98.31 72 GLY A C 1
ATOM 577 O O . GLY A 1 72 ? 0.025 -0.575 -8.088 1.00 98.31 72 GLY A O 1
ATO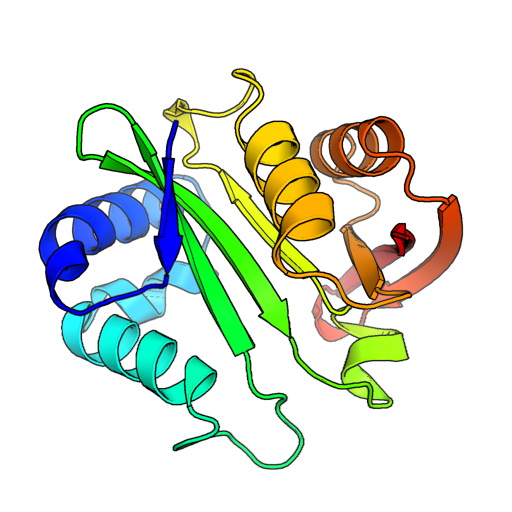M 578 N N . ALA A 1 73 ? 0.490 0.280 -6.061 1.00 98.38 73 ALA A N 1
ATOM 579 C CA . ALA A 1 73 ? 0.587 -0.995 -5.372 1.00 98.38 73 ALA A CA 1
ATOM 580 C C . ALA A 1 73 ? -0.131 -0.912 -4.025 1.00 98.38 73 ALA A C 1
ATOM 582 O O . ALA A 1 73 ? -0.010 0.078 -3.297 1.00 98.38 73 ALA A O 1
ATOM 583 N N . ILE A 1 74 ? -0.867 -1.965 -3.679 1.00 98.56 74 ILE A N 1
ATOM 584 C CA . ILE A 1 74 ? -1.551 -2.118 -2.396 1.00 98.56 74 ILE A CA 1
ATOM 585 C C . ILE A 1 74 ? -1.183 -3.463 -1.777 1.00 98.56 74 ILE A C 1
ATOM 587 O O . ILE A 1 74 ? -1.149 -4.489 -2.453 1.00 98.56 74 ILE A O 1
A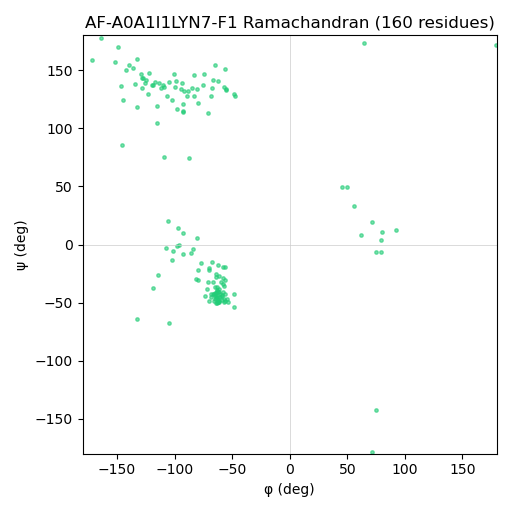TOM 591 N N . ARG A 1 75 ? -0.878 -3.456 -0.480 1.00 97.25 75 ARG A N 1
ATOM 592 C CA . ARG A 1 75 ? -0.569 -4.653 0.303 1.00 97.25 75 ARG A CA 1
ATOM 593 C C . ARG A 1 75 ? -1.691 -4.935 1.277 1.00 97.25 75 ARG A C 1
ATOM 595 O O . ARG A 1 75 ? -2.150 -4.012 1.948 1.00 97.25 75 ARG A O 1
ATOM 602 N N . TYR A 1 76 ? -2.042 -6.209 1.382 1.00 97.19 76 TYR A N 1
ATOM 603 C CA . TYR A 1 76 ? -2.883 -6.761 2.431 1.00 97.19 76 TYR A CA 1
ATOM 604 C C . TYR A 1 76 ? -2.073 -7.751 3.265 1.00 97.19 76 TYR A C 1
ATOM 606 O O . TYR A 1 76 ? -1.556 -8.740 2.740 1.00 97.19 76 TYR A O 1
ATOM 614 N N . ARG A 1 77 ? -1.945 -7.464 4.555 1.00 95.38 77 ARG A N 1
ATOM 615 C CA . ARG A 1 77 ? -1.279 -8.301 5.551 1.00 95.38 77 ARG A CA 1
ATOM 616 C C . ARG A 1 77 ? -2.337 -9.184 6.197 1.00 95.38 77 ARG A C 1
ATOM 618 O O . ARG A 1 77 ? -3.326 -8.677 6.718 1.00 95.38 77 ARG A O 1
ATOM 625 N N . HIS A 1 78 ? -2.139 -10.491 6.091 1.00 93.12 78 HIS A N 1
ATOM 626 C CA . HIS A 1 78 ? -3.091 -11.509 6.522 1.00 93.12 78 HIS A CA 1
ATOM 627 C C . HIS A 1 78 ? -2.957 -11.789 8.016 1.00 93.12 78 HIS A C 1
ATOM 629 O O . HIS A 1 78 ? -1.846 -11.816 8.549 1.00 93.12 78 HIS A O 1
ATOM 635 N N . GLY A 1 79 ? -4.091 -12.086 8.652 1.00 90.19 79 GLY A N 1
ATOM 636 C CA . GLY A 1 79 ? -4.169 -12.296 10.095 1.00 90.19 79 GLY A CA 1
ATOM 637 C C . GLY A 1 79 ? -3.998 -10.999 10.884 1.00 90.19 79 GLY A C 1
ATOM 638 O O . GLY A 1 79 ? -3.843 -9.922 10.314 1.00 90.19 79 GLY A O 1
ATOM 639 N N . THR A 1 80 ? -4.019 -11.121 12.208 1.00 89.44 80 THR A N 1
ATOM 640 C CA . THR A 1 80 ? -3.758 -10.009 13.123 1.00 89.44 80 THR A CA 1
ATOM 641 C C . THR A 1 80 ? -2.681 -10.423 14.117 1.00 89.44 80 THR A C 1
ATOM 643 O O . THR A 1 80 ? -2.609 -11.580 14.531 1.00 89.44 80 THR A O 1
ATOM 646 N N . ASN A 1 81 ? -1.819 -9.482 14.479 1.00 87.62 81 ASN A N 1
ATOM 647 C CA . ASN A 1 81 ? -0.866 -9.623 15.571 1.00 87.62 81 ASN A CA 1
ATOM 648 C C . ASN A 1 81 ? -0.620 -8.242 16.194 1.00 87.62 81 ASN A C 1
ATOM 650 O O . ASN A 1 81 ? -1.019 -7.222 15.627 1.00 87.62 81 ASN A O 1
ATOM 654 N N . ALA A 1 82 ? 0.068 -8.194 17.337 1.00 85.06 82 ALA A N 1
ATOM 655 C CA . ALA A 1 82 ? 0.311 -6.936 18.045 1.00 85.06 82 ALA A CA 1
ATOM 656 C C . ALA A 1 82 ? 1.009 -5.877 17.169 1.00 85.06 82 ALA A C 1
ATOM 658 O O . ALA A 1 82 ? 0.769 -4.683 17.345 1.00 85.06 82 ALA A O 1
ATOM 659 N N . TYR A 1 83 ? 1.836 -6.300 16.209 1.00 84.12 83 TYR A N 1
ATOM 660 C CA . TYR A 1 83 ? 2.536 -5.408 15.290 1.00 84.12 83 TYR A CA 1
ATOM 661 C C . TYR A 1 83 ? 1.601 -4.808 14.225 1.00 84.12 83 TYR A C 1
ATOM 663 O O . TYR A 1 83 ? 1.616 -3.600 13.982 1.00 84.12 83 TYR A O 1
ATOM 671 N N . ILE A 1 84 ? 0.724 -5.619 13.632 1.00 88.81 84 ILE A N 1
ATOM 672 C CA . ILE A 1 84 ? -0.333 -5.165 12.719 1.00 88.81 84 ILE A CA 1
ATOM 673 C C . ILE A 1 84 ? -1.288 -4.224 13.441 1.00 88.81 84 ILE A C 1
ATOM 675 O O . ILE A 1 84 ? -1.593 -3.147 12.928 1.00 88.81 84 ILE A O 1
ATOM 679 N N . GLU A 1 85 ? -1.755 -4.619 14.622 1.00 83.94 85 GLU A N 1
ATOM 680 C CA . GLU A 1 85 ? -2.732 -3.841 15.367 1.00 83.94 85 GLU A CA 1
ATOM 681 C C . GLU A 1 85 ? -2.150 -2.492 15.755 1.00 83.94 85 GLU A C 1
ATOM 683 O O . GLU A 1 85 ? -2.765 -1.468 15.465 1.00 83.94 85 GLU A O 1
ATOM 688 N N . ASN A 1 86 ? -0.955 -2.471 16.343 1.00 76.94 86 ASN A N 1
ATOM 689 C CA . ASN A 1 86 ? -0.442 -1.280 17.010 1.00 76.94 86 ASN A CA 1
ATOM 690 C C . ASN A 1 86 ? 0.582 -0.487 16.197 1.00 76.94 86 ASN A C 1
ATOM 692 O O . ASN A 1 86 ? 0.974 0.583 16.650 1.00 76.94 86 ASN A O 1
ATOM 696 N N . VAL A 1 87 ? 1.029 -0.964 15.029 1.00 77.75 87 VAL A N 1
ATOM 697 C CA . VAL A 1 87 ? 2.081 -0.272 14.263 1.00 77.75 87 VAL A CA 1
ATOM 698 C C . VAL A 1 87 ? 1.736 -0.121 12.784 1.00 77.75 87 VAL A C 1
ATOM 700 O O . VAL A 1 87 ? 1.575 1.000 12.301 1.00 77.75 87 VAL A O 1
ATOM 703 N N . ILE A 1 88 ? 1.611 -1.223 12.041 1.00 85.44 88 ILE A N 1
ATOM 704 C CA . ILE A 1 88 ? 1.657 -1.171 10.565 1.00 85.44 88 ILE A CA 1
ATOM 705 C C . ILE A 1 88 ? 0.300 -1.274 9.863 1.00 85.44 88 ILE A C 1
ATOM 707 O O . ILE A 1 88 ? 0.221 -1.020 8.655 1.00 85.44 88 ILE A O 1
ATOM 711 N N . GLY A 1 89 ? -0.754 -1.663 10.584 1.00 92.81 89 GLY A N 1
ATOM 712 C CA . GLY A 1 89 ? -2.059 -1.973 10.010 1.00 92.81 89 GLY A CA 1
ATOM 713 C C . GLY A 1 89 ? -2.044 -3.184 9.073 1.00 92.81 89 GLY A C 1
ATOM 714 O O . GLY A 1 89 ? -1.008 -3.740 8.707 1.00 92.81 89 GLY A O 1
ATOM 715 N N . HIS A 1 90 ? -3.225 -3.586 8.626 1.00 96.38 90 HIS A N 1
ATOM 716 C CA . HIS A 1 90 ? -3.416 -4.656 7.651 1.00 96.38 90 HIS A CA 1
ATOM 717 C C . HIS A 1 90 ? -3.158 -4.165 6.226 1.00 96.38 90 HIS A C 1
ATOM 719 O O . HIS A 1 90 ? -2.708 -4.929 5.380 1.00 96.38 90 HIS A O 1
ATOM 725 N N . ILE A 1 91 ? -3.423 -2.886 5.950 1.00 97.25 91 ILE A N 1
ATOM 726 C CA . ILE A 1 91 ? -3.388 -2.340 4.592 1.00 97.25 91 ILE A CA 1
ATOM 727 C C . ILE A 1 91 ? -2.331 -1.246 4.486 1.00 97.25 91 ILE A C 1
ATOM 729 O O . ILE A 1 91 ? -2.212 -0.388 5.356 1.00 97.25 91 ILE A O 1
ATOM 733 N N . GLY A 1 92 ? -1.578 -1.258 3.389 1.00 95.12 92 GLY A N 1
ATOM 734 C CA . GLY A 1 92 ? -0.731 -0.134 3.001 1.00 95.12 92 GLY A CA 1
ATOM 735 C C . GLY A 1 92 ? -0.648 -0.014 1.488 1.00 95.12 92 GLY A C 1
ATOM 736 O O . GLY A 1 92 ? -0.429 -1.013 0.803 1.00 95.12 92 GLY A O 1
ATOM 737 N N . TYR A 1 93 ? -0.742 1.196 0.947 1.00 96.88 93 TYR A N 1
ATOM 738 C CA . TYR A 1 93 ? -0.686 1.455 -0.495 1.00 96.88 93 TYR A CA 1
ATOM 739 C C . TYR A 1 93 ? 0.260 2.608 -0.836 1.00 96.88 93 TYR A C 1
ATOM 741 O O . TYR A 1 93 ? 0.535 3.471 -0.007 1.00 96.88 93 TYR A O 1
ATOM 749 N N . GLU A 1 94 ? 0.704 2.650 -2.087 1.00 95.56 94 GLU A N 1
ATOM 750 C CA . GLU A 1 94 ? 1.197 3.877 -2.707 1.00 95.56 94 GLU A CA 1
ATOM 751 C C . GLU A 1 94 ? 0.717 3.976 -4.148 1.00 95.56 94 GLU A C 1
ATOM 753 O O . GLU A 1 94 ? 0.427 2.986 -4.818 1.00 95.56 94 GLU A O 1
ATOM 758 N N . THR A 1 95 ? 0.645 5.211 -4.621 1.00 96.94 95 THR A N 1
ATOM 759 C CA . THR A 1 95 ? 0.338 5.548 -6.005 1.00 96.94 95 THR A CA 1
ATOM 760 C C . THR A 1 95 ? 1.587 6.133 -6.640 1.00 96.94 95 THR A C 1
ATOM 762 O O . THR A 1 95 ? 2.226 7.005 -6.031 1.00 96.94 95 THR A O 1
ATOM 765 N N . LYS A 1 96 ? 1.895 5.664 -7.856 1.00 95.25 96 LYS A N 1
ATOM 766 C CA . LYS A 1 96 ? 2.941 6.219 -8.718 1.00 95.25 96 LYS A CA 1
ATOM 767 C C . LYS A 1 96 ? 2.767 7.748 -8.758 1.00 95.25 96 LYS A C 1
ATOM 769 O O . LYS A 1 96 ? 1.632 8.195 -8.951 1.00 95.25 96 LYS A O 1
ATOM 774 N N . PRO A 1 97 ? 3.804 8.554 -8.479 1.00 93.94 97 PRO A N 1
ATOM 775 C CA . PRO A 1 97 ? 3.679 10.004 -8.287 1.00 93.94 97 PRO A CA 1
ATOM 776 C C . PRO A 1 97 ? 2.864 10.722 -9.370 1.00 93.94 97 PRO A C 1
ATOM 778 O O . PRO A 1 97 ? 1.972 11.510 -9.059 1.00 93.94 97 PRO A O 1
ATOM 781 N N . GLU A 1 98 ? 3.086 10.353 -10.622 1.00 93.62 98 GLU A N 1
ATOM 782 C CA . GLU A 1 98 ? 2.490 10.898 -11.838 1.00 93.62 98 GLU A CA 1
ATOM 783 C C . GLU A 1 98 ? 1.002 10.532 -11.968 1.00 93.62 98 GLU A C 1
ATOM 785 O O . GLU A 1 98 ? 0.231 11.226 -12.635 1.00 93.62 98 GLU A O 1
ATOM 790 N N . ALA A 1 99 ? 0.574 9.462 -11.293 1.00 95.94 99 ALA A N 1
ATOM 791 C CA . ALA A 1 99 ? -0.799 8.971 -11.260 1.00 95.94 99 ALA A CA 1
ATOM 792 C C . ALA A 1 99 ? -1.599 9.467 -10.034 1.00 95.94 99 ALA A C 1
ATOM 794 O O . ALA A 1 99 ? -2.785 9.151 -9.889 1.00 95.94 99 ALA A O 1
ATOM 795 N N . ARG A 1 100 ? -0.990 10.263 -9.142 1.00 95.12 100 ARG A N 1
ATOM 796 C CA . ARG A 1 100 ? -1.684 10.864 -7.989 1.00 95.12 100 ARG A CA 1
ATOM 797 C C . ARG A 1 100 ? -2.758 11.856 -8.446 1.00 95.12 100 ARG A C 1
ATOM 799 O O . ARG A 1 100 ? -2.717 12.394 -9.546 1.00 95.12 100 ARG A O 1
ATOM 806 N N . GLY A 1 101 ? -3.771 12.062 -7.604 1.00 95.00 101 GLY A N 1
ATOM 807 C CA . GLY A 1 101 ? -4.911 12.935 -7.922 1.00 95.00 101 GLY A CA 1
ATOM 808 C C . GLY A 1 101 ? -5.920 12.351 -8.922 1.00 95.00 101 GLY A C 1
ATOM 809 O O . GLY A 1 101 ? -6.989 12.923 -9.092 1.00 95.00 101 GLY A O 1
ATOM 810 N N . ARG A 1 102 ? -5.647 11.182 -9.522 1.00 96.56 102 ARG A N 1
ATOM 811 C CA . ARG A 1 102 ? -6.517 10.525 -10.521 1.00 96.56 102 ARG A CA 1
ATOM 812 C C . ARG A 1 102 ? -7.439 9.443 -9.938 1.00 96.56 102 ARG A C 1
ATOM 814 O O . ARG A 1 102 ? -7.970 8.616 -10.665 1.00 96.56 102 ARG A O 1
ATOM 821 N N . GLY A 1 103 ? -7.585 9.391 -8.612 1.00 97.56 103 GLY A N 1
ATOM 822 C CA . GLY A 1 103 ? -8.439 8.408 -7.928 1.00 97.56 103 GLY A CA 1
ATOM 823 C C . GLY A 1 103 ? -7.847 6.999 -7.761 1.00 97.56 103 GLY A C 1
ATOM 824 O O . GLY A 1 103 ? -8.523 6.138 -7.207 1.00 97.56 103 GLY A O 1
ATOM 825 N N . VAL A 1 104 ? -6.591 6.759 -8.154 1.00 98.50 104 VAL A N 1
ATOM 826 C CA . VAL A 1 104 ? -5.941 5.429 -8.118 1.00 98.50 104 VAL A CA 1
ATOM 827 C C . VAL A 1 104 ? -5.941 4.803 -6.722 1.00 98.50 104 VAL A C 1
ATOM 829 O O . VAL A 1 104 ? -6.324 3.649 -6.564 1.00 98.50 104 VAL A O 1
ATOM 832 N N . ALA A 1 105 ? -5.562 5.561 -5.688 1.00 98.38 105 ALA A N 1
ATOM 833 C CA . ALA A 1 105 ? -5.556 5.066 -4.310 1.00 98.38 105 ALA A CA 1
ATOM 834 C C . ALA A 1 105 ? -6.958 4.656 -3.828 1.00 98.38 105 A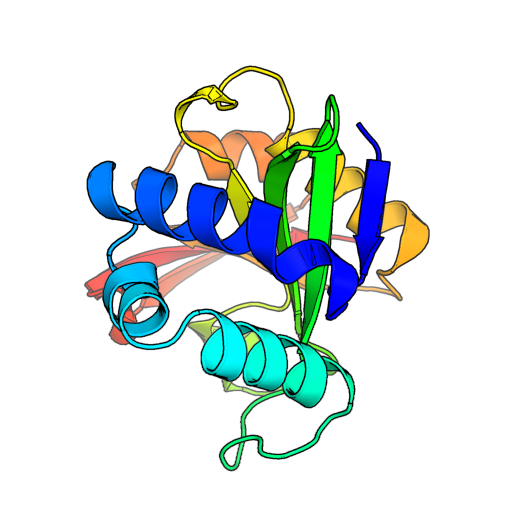LA A C 1
ATOM 836 O O . ALA A 1 105 ? -7.109 3.610 -3.203 1.00 98.38 105 ALA A O 1
ATOM 837 N N . LYS A 1 106 ? -7.986 5.446 -4.177 1.00 98.44 106 LYS A N 1
ATOM 838 C CA . LYS A 1 106 ? -9.387 5.121 -3.876 1.00 98.44 106 LYS A CA 1
ATOM 839 C C . LYS A 1 106 ? -9.810 3.845 -4.602 1.00 98.44 106 LYS A C 1
ATOM 841 O O . LYS A 1 106 ? -10.366 2.958 -3.972 1.00 98.44 106 LYS A O 1
ATOM 846 N N . PHE A 1 107 ? -9.487 3.727 -5.890 1.00 98.69 107 PHE A N 1
ATOM 847 C CA . PHE A 1 107 ? -9.769 2.527 -6.679 1.00 98.69 107 PHE A CA 1
ATOM 848 C C . PHE A 1 107 ? -9.140 1.270 -6.061 1.00 98.69 107 PHE A C 1
ATOM 850 O O . PHE A 1 107 ? -9.846 0.291 -5.838 1.00 98.69 107 PHE A O 1
ATOM 857 N N . MET A 1 108 ? -7.849 1.312 -5.711 1.00 98.81 108 MET A N 1
ATOM 858 C CA . MET A 1 108 ? -7.161 0.179 -5.078 1.00 98.81 108 MET A CA 1
ATOM 859 C C . MET A 1 108 ? -7.783 -0.205 -3.732 1.00 98.81 108 MET A C 1
ATOM 861 O O . MET A 1 108 ? -7.978 -1.390 -3.468 1.00 98.81 108 MET A O 1
ATOM 865 N N . LEU A 1 109 ? -8.084 0.782 -2.878 1.00 98.56 109 LEU A N 1
ATOM 866 C CA . LEU A 1 109 ? -8.633 0.531 -1.546 1.00 98.56 109 LEU A CA 1
ATOM 867 C C . LEU A 1 109 ? -10.061 -0.025 -1.614 1.00 98.56 109 LEU A C 1
ATOM 869 O O . LEU A 1 109 ? -10.345 -1.022 -0.955 1.00 98.56 109 LEU A O 1
ATOM 873 N N . SER A 1 110 ? -10.927 0.553 -2.452 1.00 98.19 110 SER A N 1
ATOM 874 C CA . SER A 1 110 ? -12.285 0.042 -2.675 1.00 98.19 110 SER A CA 1
ATOM 875 C C . SER A 1 110 ? -12.279 -1.355 -3.299 1.00 98.19 110 SER A C 1
ATOM 877 O O . SER A 1 110 ? -13.057 -2.209 -2.883 1.00 98.19 110 SER A O 1
ATOM 879 N N . TRP A 1 111 ? -11.380 -1.627 -4.252 1.00 98.56 111 TRP A N 1
ATOM 880 C CA . TRP A 1 111 ? -11.248 -2.967 -4.822 1.00 98.56 111 TRP A CA 1
ATOM 881 C C . TRP A 1 111 ? -10.819 -3.989 -3.764 1.00 98.56 111 TRP A C 1
ATOM 883 O O . TRP A 1 111 ? -11.423 -5.055 -3.672 1.00 98.56 111 TRP A O 1
ATOM 893 N N . LEU A 1 112 ? -9.824 -3.661 -2.931 1.00 98.25 112 LEU A N 1
ATOM 894 C CA . LEU A 1 112 ? -9.371 -4.547 -1.855 1.00 98.25 112 LEU A CA 1
ATOM 895 C C . LEU A 1 112 ? -10.505 -4.833 -0.865 1.00 98.25 112 LEU A C 1
ATOM 897 O O . LEU A 1 112 ? -10.720 -5.993 -0.521 1.00 98.25 112 LEU A O 1
ATOM 901 N N . GLN A 1 113 ? -11.246 -3.799 -0.454 1.00 97.06 113 GLN A N 1
ATOM 902 C CA . GLN A 1 113 ? -12.407 -3.922 0.432 1.00 97.06 113 GLN A CA 1
ATOM 903 C C . GLN A 1 113 ? -13.465 -4.879 -0.133 1.00 97.06 113 GLN A C 1
ATOM 905 O O . GLN A 1 113 ? -13.994 -5.703 0.597 1.00 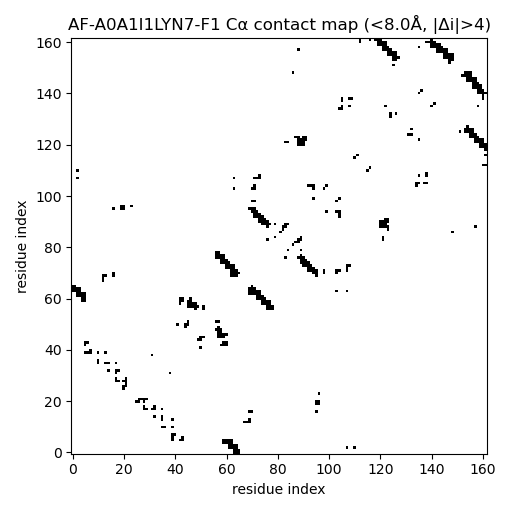97.06 113 GLN A O 1
ATOM 910 N N . GLN A 1 114 ? -13.753 -4.801 -1.433 1.00 96.94 114 GLN A N 1
ATOM 911 C CA . GLN A 1 114 ? -14.812 -5.597 -2.061 1.00 96.94 114 GLN A CA 1
ATOM 912 C C . GLN A 1 114 ? -14.395 -7.033 -2.403 1.00 96.94 114 GLN A C 1
ATOM 914 O O . GLN A 1 114 ? -15.249 -7.912 -2.450 1.00 96.94 114 GLN A O 1
ATOM 919 N N . ASN A 1 115 ? -13.112 -7.269 -2.696 1.00 97.25 115 ASN A N 1
ATOM 920 C CA . ASN A 1 115 ? -12.666 -8.525 -3.311 1.00 97.25 115 ASN A CA 1
ATOM 921 C C . ASN A 1 115 ? -11.766 -9.373 -2.410 1.00 97.25 115 ASN A C 1
ATOM 923 O O . ASN A 1 115 ? -11.679 -10.582 -2.604 1.00 97.25 115 ASN A O 1
ATOM 927 N N . ILE A 1 116 ? -11.050 -8.749 -1.472 1.00 95.94 116 ILE A N 1
ATOM 928 C CA . ILE A 1 116 ? -10.003 -9.411 -0.681 1.00 95.94 116 ILE A CA 1
ATOM 929 C C . ILE A 1 116 ? -10.327 -9.403 0.807 1.00 95.94 116 ILE A C 1
ATOM 931 O O . ILE A 1 116 ? -9.989 -10.353 1.512 1.00 95.94 116 ILE A O 1
ATOM 935 N N . LEU A 1 117 ? -10.922 -8.317 1.298 1.00 94.25 117 LEU A N 1
ATOM 936 C CA . LEU A 1 117 ? -11.167 -8.148 2.717 1.00 94.25 117 LEU A CA 1
ATOM 937 C C . LEU A 1 117 ? -12.230 -9.138 3.208 1.00 94.25 117 LEU A C 1
ATOM 939 O O . LEU A 1 117 ? -13.333 -9.208 2.675 1.00 94.25 117 LEU A O 1
ATOM 943 N N . ILE A 1 118 ? -11.889 -9.876 4.263 1.00 87.06 118 ILE A N 1
ATOM 944 C CA . ILE A 1 118 ? -12.819 -10.733 4.994 1.00 87.06 118 ILE A CA 1
ATOM 945 C C . ILE A 1 118 ? -12.931 -10.157 6.405 1.00 87.06 118 ILE A C 1
ATOM 947 O O . ILE A 1 118 ? -12.014 -10.291 7.215 1.00 87.06 118 ILE A O 1
ATOM 951 N N . GLY A 1 119 ? -14.046 -9.485 6.682 1.00 89.25 119 GLY A N 1
ATOM 952 C CA . GLY A 1 119 ? -14.287 -8.817 7.957 1.00 89.25 119 GLY A CA 1
ATOM 953 C C . GLY A 1 119 ? -13.489 -7.522 8.120 1.00 89.25 119 GLY A C 1
ATOM 954 O O . GLY A 1 119 ? -13.322 -6.742 7.194 1.00 89.25 119 GLY A O 1
ATOM 955 N N . ASN A 1 120 ? -13.017 -7.273 9.334 1.00 91.94 120 ASN A N 1
ATOM 956 C CA . ASN A 1 120 ? -12.462 -5.986 9.734 1.00 91.94 120 ASN A CA 1
ATOM 957 C C . ASN A 1 120 ? -10.953 -5.897 9.441 1.00 91.94 120 ASN A C 1
ATOM 959 O O . ASN A 1 120 ? -10.192 -6.770 9.846 1.00 91.94 120 ASN A O 1
ATOM 963 N N . ALA A 1 121 ? -10.495 -4.800 8.826 1.00 96.19 121 ALA A N 1
ATOM 964 C CA . ALA A 1 121 ? -9.073 -4.480 8.665 1.00 96.19 121 ALA A CA 1
ATOM 965 C C . ALA A 1 121 ? -8.713 -3.092 9.200 1.00 96.19 121 ALA A C 1
ATOM 967 O O . ALA A 1 121 ? -9.405 -2.107 8.961 1.00 96.19 121 ALA A O 1
ATOM 968 N N . ILE A 1 122 ? -7.567 -3.000 9.867 1.00 96.56 122 ILE A N 1
ATOM 969 C CA . ILE A 1 122 ? -6.970 -1.719 10.259 1.00 96.56 122 ILE A CA 1
ATOM 970 C C . ILE A 1 122 ? -6.174 -1.162 9.080 1.00 96.56 122 ILE A C 1
ATOM 972 O O . ILE A 1 122 ? -5.292 -1.838 8.553 1.00 96.56 122 ILE A O 1
ATOM 976 N N . ILE A 1 123 ? -6.427 0.084 8.704 1.00 96.69 123 ILE A N 1
ATOM 977 C CA . ILE A 1 123 ? -5.582 0.847 7.786 1.00 96.69 123 ILE A CA 1
ATOM 978 C C . ILE A 1 123 ? -5.006 2.054 8.516 1.00 96.69 123 ILE A C 1
ATOM 980 O O . ILE A 1 123 ? -5.681 2.680 9.335 1.00 96.69 123 ILE A O 1
ATOM 984 N N . THR A 1 124 ? -3.738 2.352 8.249 1.00 94.31 124 THR A N 1
ATOM 985 C CA . THR A 1 124 ? -3.019 3.434 8.917 1.00 94.31 124 THR A CA 1
ATOM 986 C C . THR A 1 124 ? -2.480 4.445 7.914 1.00 94.31 124 THR A C 1
ATOM 988 O O . THR A 1 124 ? -2.130 4.101 6.782 1.00 94.31 124 THR A O 1
ATOM 991 N N . CYS A 1 125 ? -2.414 5.710 8.320 1.00 94.25 125 CYS A N 1
ATOM 992 C CA . CYS A 1 125 ? -1.704 6.750 7.582 1.00 94.25 125 CYS A CA 1
ATOM 993 C C . CYS A 1 125 ? -1.002 7.712 8.542 1.00 94.25 125 CYS A C 1
ATOM 995 O O . CYS A 1 125 ? -1.479 7.948 9.648 1.00 94.25 125 CYS A O 1
ATOM 997 N N . GLU A 1 126 ? 0.117 8.288 8.113 1.00 93.06 126 GLU A N 1
ATOM 998 C CA . GLU A 1 126 ? 0.802 9.344 8.868 1.00 93.06 126 GLU A CA 1
ATOM 999 C C . GLU A 1 126 ? -0.114 10.573 9.006 1.00 93.06 126 GLU A C 1
ATOM 1001 O O . GLU A 1 126 ? -0.844 10.926 8.075 1.00 93.06 126 GLU A O 1
ATOM 1006 N N . ALA A 1 127 ? -0.110 11.222 10.1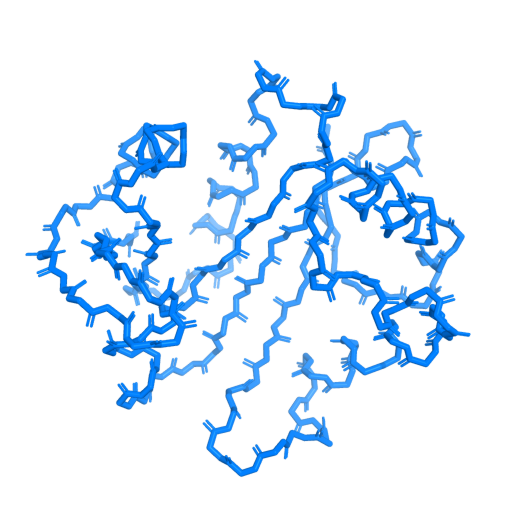72 1.00 94.56 127 ALA A N 1
ATOM 1007 C CA . ALA A 1 127 ? -1.004 12.341 10.479 1.00 94.56 127 ALA A CA 1
ATOM 1008 C C . ALA A 1 127 ? -0.756 13.565 9.579 1.00 94.56 127 ALA A C 1
ATOM 1010 O O . ALA A 1 127 ? -1.682 14.315 9.272 1.00 94.56 127 ALA A O 1
ATOM 1011 N N . ASN A 1 128 ? 0.477 13.725 9.093 1.00 94.12 128 ASN A N 1
ATOM 1012 C CA . ASN A 1 128 ? 0.875 14.748 8.124 1.00 94.12 128 ASN A CA 1
ATOM 1013 C C . ASN A 1 128 ? 0.524 14.383 6.663 1.00 94.12 128 ASN A C 1
ATOM 1015 O O . ASN A 1 128 ? 0.897 15.119 5.750 1.00 94.12 128 ASN A O 1
ATOM 1019 N N . ASN A 1 129 ? -0.187 13.272 6.421 1.00 94.12 129 ASN A N 1
ATOM 1020 C CA . ASN A 1 129 ? -0.595 12.816 5.093 1.00 94.12 129 ASN A CA 1
ATOM 1021 C C . ASN A 1 129 ? -2.116 12.984 4.875 1.00 94.12 129 ASN A C 1
ATOM 1023 O O . ASN A 1 129 ? -2.870 12.000 4.869 1.00 94.12 129 ASN A O 1
ATOM 1027 N N . PRO A 1 130 ? -2.600 14.224 4.649 1.00 95.88 130 PRO A N 1
ATOM 1028 C CA . PRO A 1 130 ? -4.026 14.497 4.469 1.00 95.88 130 PRO A CA 1
ATOM 1029 C C . PRO A 1 130 ? -4.604 13.830 3.212 1.00 95.88 130 PRO A C 1
ATOM 1031 O O . PRO A 1 130 ? -5.797 13.529 3.167 1.00 95.88 130 PRO A O 1
ATOM 1034 N N . ALA A 1 131 ? -3.774 13.560 2.198 1.00 95.88 131 ALA A N 1
ATOM 1035 C CA . ALA A 1 131 ? -4.202 12.889 0.975 1.00 95.88 131 ALA A CA 1
ATOM 1036 C C . ALA A 1 131 ? -4.636 11.442 1.249 1.00 95.88 131 ALA A C 1
ATOM 1038 O O . ALA A 1 131 ? -5.725 11.039 0.837 1.00 95.88 131 ALA A O 1
ATOM 1039 N N . SER A 1 132 ? -3.820 10.675 1.982 1.00 96.50 132 SER A N 1
ATOM 1040 C CA . SER A 1 132 ? -4.178 9.310 2.374 1.00 96.50 132 SER A CA 1
ATOM 1041 C C . SER A 1 132 ? -5.372 9.289 3.318 1.00 96.50 132 SER A C 1
ATOM 1043 O O . SER A 1 132 ? -6.295 8.513 3.089 1.00 96.50 132 SER A O 1
ATOM 1045 N N . ARG A 1 133 ? -5.416 10.193 4.305 1.00 97.50 133 ARG A N 1
ATOM 1046 C CA . ARG A 1 133 ? -6.571 10.328 5.202 1.00 97.50 133 ARG A CA 1
ATOM 1047 C C . ARG A 1 133 ? -7.877 10.516 4.424 1.00 97.50 133 ARG A C 1
ATOM 1049 O O . ARG A 1 133 ? -8.818 9.755 4.622 1.00 97.50 133 ARG A O 1
ATOM 1056 N N . LYS A 1 134 ? -7.901 11.450 3.467 1.00 97.75 134 LYS A N 1
ATOM 1057 C CA . LYS A 1 134 ? -9.079 11.709 2.626 1.00 97.75 134 LYS A CA 1
ATOM 1058 C C . LYS A 1 134 ? -9.486 10.488 1.796 1.00 97.75 134 LYS A C 1
ATOM 1060 O O . LYS A 1 134 ? -10.673 10.254 1.595 1.00 97.75 134 LYS A O 1
ATOM 1065 N N . VAL A 1 135 ? -8.530 9.715 1.276 1.00 98.31 135 VAL A N 1
ATOM 1066 C CA . VAL A 1 135 ? -8.826 8.469 0.543 1.00 98.31 135 VAL A CA 1
ATOM 1067 C C . VAL A 1 135 ? -9.467 7.431 1.462 1.00 98.31 135 VAL A C 1
ATOM 1069 O O . VAL A 1 135 ? -10.479 6.842 1.085 1.00 98.31 135 VAL A O 1
ATOM 1072 N N . ILE A 1 136 ? -8.895 7.238 2.650 1.00 98.25 136 ILE A N 1
ATOM 1073 C CA . ILE A 1 136 ? -9.345 6.270 3.653 1.00 98.25 136 ILE A CA 1
ATOM 1074 C C . ILE A 1 136 ? -10.770 6.597 4.122 1.00 98.25 136 ILE A C 1
ATOM 1076 O O . ILE A 1 136 ? -11.649 5.738 4.059 1.00 98.25 136 ILE A O 1
ATOM 1080 N N . GLU A 1 137 ? -11.027 7.853 4.494 1.00 97.81 137 GLU A N 1
ATOM 1081 C CA . GLU A 1 137 ? -12.352 8.331 4.915 1.00 97.81 137 GLU A CA 1
ATOM 1082 C C . GLU A 1 137 ? -13.386 8.211 3.778 1.00 97.81 137 GLU A C 1
ATOM 1084 O O . GLU A 1 137 ? -14.501 7.742 3.995 1.00 97.81 137 GLU A O 1
ATOM 1089 N N . ASN A 1 138 ? -13.006 8.528 2.533 1.00 97.38 138 ASN A N 1
ATOM 1090 C CA . ASN A 1 138 ? -13.884 8.371 1.364 1.00 97.38 138 ASN A CA 1
ATOM 1091 C C . ASN A 1 138 ? -14.206 6.912 1.004 1.00 97.38 138 ASN A C 1
ATOM 1093 O O . ASN A 1 138 ? -15.109 6.683 0.197 1.00 97.38 138 ASN A O 1
ATOM 1097 N N . CYS A 1 139 ? -13.460 5.943 1.540 1.00 97.75 139 CYS A N 1
ATOM 1098 C CA . CYS A 1 139 ? -13.779 4.516 1.435 1.00 97.75 139 CYS A CA 1
ATOM 1099 C C . CYS A 1 139 ? -14.613 4.020 2.631 1.00 97.75 139 CYS A C 1
ATOM 1101 O O . CYS A 1 139 ? -14.817 2.821 2.782 1.00 97.75 139 CYS A O 1
ATOM 1103 N N . GLY A 1 140 ? -15.101 4.929 3.482 1.00 97.12 140 GLY A N 1
ATOM 1104 C CA . GLY A 1 140 ? -15.976 4.605 4.608 1.00 97.12 140 GLY A CA 1
ATOM 1105 C C . GLY A 1 140 ? -15.250 4.060 5.837 1.00 97.12 140 GLY A C 1
ATOM 1106 O O . GLY A 1 140 ? -15.908 3.576 6.758 1.00 97.12 140 GLY A O 1
ATOM 1107 N N . ALA A 1 141 ? -13.916 4.131 5.882 1.00 97.75 141 ALA A N 1
ATOM 1108 C CA . ALA A 1 141 ? -13.171 3.669 7.043 1.00 97.75 141 ALA A CA 1
ATOM 1109 C C . ALA A 1 141 ? -13.443 4.573 8.257 1.00 97.75 141 ALA A C 1
ATOM 1111 O O . ALA A 1 141 ? -13.411 5.802 8.165 1.00 97.75 141 ALA A O 1
ATOM 1112 N N . LYS A 1 142 ? -13.693 3.961 9.414 1.00 97.88 142 LYS A N 1
ATOM 1113 C CA . LYS A 1 142 ? -14.045 4.658 10.657 1.00 97.88 142 LYS A CA 1
ATOM 1114 C C . LYS A 1 142 ? -12.794 4.945 11.475 1.00 97.88 142 LYS A C 1
ATOM 1116 O O . LYS A 1 142 ? -11.987 4.047 11.683 1.00 97.88 142 LYS A O 1
ATOM 1121 N N . TYR A 1 143 ? -12.633 6.172 11.956 1.00 97.69 143 TYR A N 1
ATOM 1122 C CA . TYR A 1 143 ? -11.529 6.532 12.850 1.00 97.69 143 TYR A CA 1
ATOM 1123 C C . TYR A 1 143 ? -11.527 5.655 14.116 1.00 97.69 143 TYR A C 1
ATOM 1125 O O . TYR A 1 143 ? -12.579 5.436 14.713 1.00 97.69 143 TYR A O 1
ATOM 1133 N N . ILE A 1 144 ? -10.347 5.173 14.518 1.00 96.25 144 ILE A N 1
ATOM 1134 C CA . ILE A 1 144 ? -10.132 4.420 15.763 1.00 96.25 144 ILE A CA 1
ATOM 1135 C C . ILE A 1 144 ? -9.441 5.327 16.784 1.00 96.25 144 ILE A C 1
ATOM 1137 O O . ILE A 1 144 ? -10.019 5.668 17.812 1.00 96.25 144 ILE A O 1
ATOM 1141 N N . ASN A 1 145 ? -8.185 5.690 16.511 1.00 95.25 145 ASN A N 1
ATOM 1142 C CA . ASN A 1 145 ? -7.348 6.539 17.353 1.00 95.25 145 ASN A CA 1
ATOM 1143 C C . ASN A 1 145 ? -6.130 7.077 16.571 1.00 95.25 145 ASN A C 1
ATOM 1145 O O . ASN A 1 145 ? -5.911 6.726 15.409 1.00 95.25 145 ASN A O 1
ATOM 1149 N N . GLN A 1 146 ? -5.323 7.909 17.230 1.00 94.94 146 GLN A N 1
ATOM 1150 C CA . GLN A 1 146 ? -4.010 8.365 16.772 1.00 94.94 146 GLN A CA 1
ATOM 1151 C C . GLN A 1 146 ? -2.953 7.936 17.793 1.00 94.94 146 GLN A C 1
ATOM 1153 O O . GLN A 1 146 ? -3.185 8.027 18.998 1.00 94.94 146 GLN A O 1
ATOM 1158 N N . ILE A 1 147 ? -1.815 7.441 17.310 1.00 92.06 147 ILE A N 1
ATOM 1159 C CA . ILE A 1 147 ? -0.705 6.955 18.136 1.00 92.06 147 ILE A CA 1
ATOM 1160 C C . ILE A 1 147 ? 0.631 7.457 17.588 1.00 92.06 147 ILE A C 1
ATOM 1162 O O . ILE A 1 147 ? 0.777 7.633 16.379 1.00 92.06 147 ILE A O 1
ATOM 1166 N N . PHE A 1 148 ? 1.627 7.623 18.457 1.00 91.75 148 PHE A N 1
ATOM 1167 C CA . PHE A 1 148 ? 2.996 7.896 18.027 1.00 91.75 148 PHE A CA 1
ATOM 1168 C C . PHE A 1 148 ? 3.677 6.596 17.578 1.00 91.75 148 PHE A C 1
ATOM 1170 O O . PHE A 1 148 ? 3.808 5.652 18.361 1.00 91.75 148 PHE A O 1
ATOM 1177 N N . SER A 1 149 ? 4.138 6.541 16.329 1.00 85.94 149 SER A N 1
ATOM 1178 C CA . SER A 1 149 ? 4.911 5.418 15.800 1.00 85.94 149 SER A CA 1
ATOM 1179 C C . SER A 1 149 ? 6.401 5.734 15.848 1.00 85.94 149 SER A C 1
ATOM 1181 O O . SER A 1 149 ? 6.884 6.624 15.148 1.00 85.94 149 SER A O 1
ATOM 1183 N N . ARG A 1 150 ? 7.153 4.953 16.635 1.00 87.44 150 ARG A N 1
ATOM 1184 C CA . ARG A 1 150 ? 8.621 5.060 16.695 1.00 87.44 150 ARG A CA 1
ATOM 1185 C C . ARG A 1 150 ? 9.274 4.734 15.351 1.00 87.44 150 ARG A C 1
ATOM 1187 O O . ARG A 1 150 ? 10.232 5.395 14.980 1.00 87.44 150 ARG A O 1
ATOM 1194 N N . GLU A 1 151 ? 8.731 3.771 14.604 1.00 82.19 151 GLU A N 1
ATOM 1195 C CA . GLU A 1 151 ? 9.257 3.382 13.285 1.00 82.19 151 GLU A CA 1
ATOM 1196 C C . GLU A 1 151 ? 9.096 4.478 12.232 1.00 82.19 151 GLU A C 1
ATOM 1198 O O . GLU A 1 151 ? 9.913 4.598 11.325 1.00 82.19 151 GLU A O 1
ATOM 1203 N N . LYS A 1 152 ? 8.025 5.269 12.340 1.00 80.69 152 LYS A N 1
ATOM 1204 C CA . LYS A 1 152 ? 7.754 6.402 11.449 1.00 80.69 152 LYS A CA 1
ATOM 1205 C C . LYS A 1 152 ? 8.292 7.723 11.982 1.00 80.69 152 LYS A C 1
ATOM 1207 O O . LYS A 1 152 ? 8.237 8.713 11.265 1.00 80.69 152 LYS A O 1
ATOM 1212 N N . ASN A 1 153 ? 8.782 7.727 13.221 1.00 88.81 153 ASN A N 1
ATOM 1213 C CA . ASN A 1 153 ? 9.141 8.924 13.969 1.00 88.81 153 ASN A CA 1
ATOM 1214 C C . ASN A 1 153 ? 8.063 10.020 13.862 1.00 88.81 153 ASN A C 1
ATOM 1216 O O . ASN A 1 153 ? 8.340 11.165 13.507 1.00 88.81 153 ASN A O 1
ATOM 1220 N N . GLY A 1 154 ? 6.808 9.644 14.106 1.00 90.69 154 GLY A N 1
ATOM 1221 C CA . GLY A 1 154 ? 5.682 10.549 13.922 1.00 90.69 154 GLY A CA 1
ATOM 1222 C C . GLY A 1 154 ? 4.337 9.919 14.242 1.00 90.69 154 GLY A C 1
ATOM 1223 O O . GLY A 1 154 ? 4.220 8.712 14.475 1.00 90.69 154 GLY A O 1
ATOM 1224 N N . ASP A 1 155 ? 3.310 10.761 14.245 1.00 93.56 155 ASP A N 1
ATOM 1225 C CA . ASP A 1 155 ? 1.951 10.338 14.542 1.00 93.56 155 ASP A CA 1
ATOM 1226 C C . ASP A 1 155 ? 1.319 9.591 13.372 1.00 93.56 155 ASP A C 1
ATOM 1228 O O . ASP A 1 155 ? 1.401 9.994 12.209 1.00 93.56 155 ASP A O 1
ATOM 1232 N N . VAL A 1 156 ? 0.629 8.509 13.706 1.00 92.94 156 VAL A N 1
ATOM 1233 C CA . VAL A 1 156 ? -0.098 7.654 12.780 1.00 92.94 156 VAL A CA 1
ATOM 1234 C C . VAL A 1 156 ? -1.552 7.588 13.221 1.00 92.94 156 VAL A C 1
ATOM 1236 O O . VAL A 1 156 ? -1.862 7.301 14.377 1.00 92.94 156 VAL A O 1
ATOM 1239 N N . ILE A 1 157 ? -2.453 7.834 12.277 1.00 95.19 157 ILE A N 1
ATOM 1240 C CA . ILE A 1 157 ? -3.895 7.729 12.467 1.00 95.19 157 ILE A CA 1
ATOM 1241 C C . ILE A 1 157 ? -4.341 6.336 12.022 1.00 95.19 157 ILE A C 1
ATOM 1243 O O . ILE A 1 157 ? -3.945 5.858 10.955 1.00 95.19 157 ILE A O 1
ATOM 1247 N N . ARG A 1 158 ? -5.166 5.684 12.843 1.00 95.31 158 ARG A N 1
ATOM 1248 C CA . ARG A 1 158 ? -5.689 4.333 12.618 1.00 95.31 158 ARG A CA 1
ATOM 1249 C C . ARG A 1 158 ? -7.174 4.396 12.289 1.00 95.31 158 ARG A C 1
ATOM 1251 O O . ARG A 1 158 ? -7.940 5.074 12.974 1.00 95.31 158 ARG A O 1
ATOM 1258 N N . PHE A 1 159 ? -7.577 3.643 11.273 1.00 97.06 159 PHE A N 1
ATOM 1259 C CA . PHE A 1 159 ? -8.963 3.519 10.838 1.00 97.06 159 PHE A CA 1
ATOM 1260 C C . PHE A 1 159 ? -9.361 2.050 10.704 1.00 97.06 159 PHE A C 1
ATOM 1262 O O . PHE A 1 159 ? -8.549 1.210 10.317 1.00 97.06 159 PHE A O 1
ATOM 1269 N N . GLN A 1 160 ? -10.625 1.758 10.985 1.00 97.12 160 GLN A N 1
ATOM 1270 C CA . GLN A 1 160 ? -11.274 0.480 10.751 1.00 97.12 160 GLN A CA 1
ATOM 1271 C C . GLN A 1 160 ? -11.950 0.510 9.380 1.00 97.12 160 GLN A C 1
ATOM 1273 O O . GLN A 1 160 ? -12.907 1.255 9.180 1.00 97.12 160 GLN A O 1
ATOM 1278 N N . LEU A 1 161 ? -11.474 -0.311 8.452 1.00 96.94 161 LEU A N 1
ATOM 1279 C CA . LEU A 1 161 ? -12.158 -0.636 7.205 1.00 96.94 161 LEU A CA 1
ATOM 1280 C C . LEU A 1 161 ? -12.982 -1.915 7.409 1.00 96.94 161 LEU A C 1
ATOM 1282 O O . LEU A 1 161 ? -12.513 -2.836 8.087 1.00 96.94 161 LEU A O 1
ATOM 1286 N N . THR A 1 162 ? -14.193 -1.935 6.853 1.00 90.75 16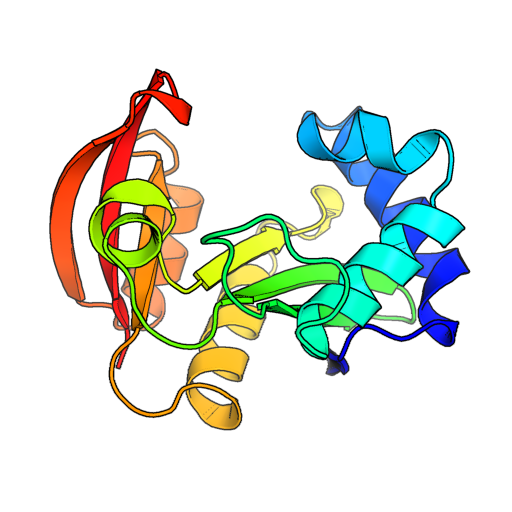2 THR A N 1
ATOM 1287 C CA . THR A 1 162 ? -15.181 -3.022 6.964 1.00 90.75 162 THR A CA 1
ATOM 1288 C C . THR A 1 162 ? -15.753 -3.362 5.605 1.00 90.75 162 THR A C 1
ATOM 1290 O O . THR A 1 162 ? -16.015 -2.388 4.860 1.00 90.75 162 THR A O 1
#

Solvent-accessible surface area (backbone atoms only — not comparable to full-atom values): 9022 Å² total; per-residue (Å²): 120,47,81,42,72,61,55,79,90,45,47,75,38,46,48,54,41,38,52,56,32,28,80,71,69,43,60,86,32,53,75,37,67,80,42,46,65,63,44,51,50,49,52,43,30,25,52,72,61,40,95,58,61,89,94,55,60,36,26,43,44,32,32,33,32,50,93,87,31,50,43,27,42,38,35,43,38,54,80,84,48,74,57,34,74,76,71,59,27,28,33,52,70,54,54,33,73,91,45,55,95,70,54,53,65,45,53,54,51,50,48,40,55,76,75,68,55,78,65,78,39,41,35,54,39,50,66,92,37,62,68,57,48,53,40,46,49,75,67,67,29,41,81,72,54,75,47,80,34,79,92,73,73,41,47,32,34,35,23,44,34,112

Secondary structure (DSSP, 8-state):
-EEEE--GGGHHHHHHHHHHHHHTT-GGGHHHHH-HHHHHHHHHHHHTT-SPPTTPPPEEEEEEEETTEEEEEEEEE-S--HHIIIII-SEEEEE-GGGTTTTHHHHHHHHHHHHT--S-EEEEEETT-HHHHHHHHHTTPEEEEEEEETTTTEEEEEEEE-

pLDDT: mean 94.05, std 5.23, range [73.62, 98.81]

Radius of gyration: 15.04 Å; Cα contacts (8 Å, |Δi|>4): 282; chains: 1; bounding box: 36×33×38 Å

Nearest PDB structures (foldseek):
  2vzy-assembly1_D  TM=7.060E-01  e=2.134E-05  Mycobacterium tuberculosis H37Rv
  2vzy-assembly1_C  TM=7.012E-01  e=2.902E-05  Mycobacterium tuberculosis H37Rv
  3bln-assembly1_A-2  TM=7.527E-01  e=2.205E-04  Bacillus cereus ATCC 10987
  3fnc-assembly1_B  TM=6.185E-01  e=5.046E-05  Listeria innocua Clip11262
  2fsr-assembly1_A  TM=5.911E-01  e=1.834E-04  Agrobacterium fabrum str. C58

Organism: NCBI:txid1123010

Mean predicted aligned error: 3.16 Å

Sequence (162 aa):
MEMVLAQEKHLKSYEVFLSECFTKGIEKYGVALDDPKAYLAKVINQSKGKELPEGFPRTSTYFCIYNDEIIGAIRYRHGTNAYIENVIGHIGYETKPEARGRGVAKFMLSWLQQNILIGNAIITCEANNPASRKVIENCGAKYINQIFSREKNGDVIRFQLT